Protein AF-A0A8X6XM63-F1 (afdb_monomer)

InterPro domains:
  IPR002909 IPT domain [PF01833] (4-87)
  IPR013783 Immunoglobulin-like fold [G3DSA:2.60.40.10] (1-92)
  IPR014756 Immunoglobulin E-set [SSF81296] (2-88)
  IPR029175 Exocyst complex component EXOC2/Sec5 [PTHR13043] (35-167)

Mean predicted aligned error: 16.51 Å

Secondary structure (DSSP, 8-state):
-PPPEEEEEESSEE-TT-EEEEEEE---SSGGGEEEEEETTEE-GGG-EEEETTEEEEEPPP-SS-EEEEEEEEETTTEE-EESSEEEE------TTPPP-----GGGGSS-----GGG---S-TT----SS--PPPPHHHHHHH-TT-BS-TTSTTB-HHHHHHHH--------

Foldseek 3Di:
DAAWEFDDWVPQEDEFFDKIKTFTAQLDDALQQWPFKDAQNDTFNVQWDDDHRGIIITTHHHDPAWDKDFIWTATNVHGIYDYPGIHTYDYPDCDPPHDDPPPDPCPVVDDDDPPDPVPPDPLAPPPPDDDDDDDFDDVVVVCVVQVQADLDPPDPRHDPVSVCSRRDPDDPPDD

Radius of gyration: 27.26 Å; Cα contacts (8 Å, |Δi|>4): 320; chains: 1; bounding box: 40×47×74 Å

Solvent-accessible surface area (backbone atoms only — not comparable to full-atom values): 10494 Å² total; per-residue (Å²): 106,64,49,16,36,34,66,45,59,44,59,48,56,40,42,54,63,37,72,32,39,41,29,37,4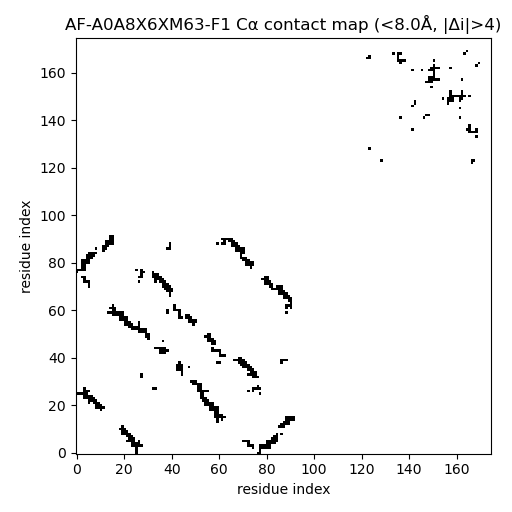1,51,62,29,92,47,65,86,25,54,73,42,31,28,49,57,83,33,79,23,47,94,51,50,44,64,78,43,38,42,34,37,36,29,33,40,52,80,62,97,60,68,44,75,22,48,43,38,42,24,24,74,68,28,36,74,27,45,51,80,49,65,38,33,43,43,56,85,74,85,51,99,80,55,85,69,92,70,82,74,76,68,78,78,79,64,82,82,83,75,95,55,81,88,70,78,68,66,83,56,88,76,72,78,76,82,72,98,78,76,82,67,57,60,66,70,62,50,43,71,76,36,78,78,51,34,53,47,83,88,45,97,45,49,29,72,68,50,32,44,41,57,64,42,93,78,75,100,77,84,130

Sequence (175 aa):
MEPPKVTGLSPKEGEPGTKVTIRGENLGTSQRDLLSLSICGVECLMYAEWHSPSKIVARCGAVRVPQYGDVIVTTKSGGKGTCTVQFKVLVRCIGLTDESAVWVDESWFGKNRPTSPSQLYPDDPLRLSDESSVERFPVDELQELFPEGSGDILSPNFQPIWYLLEITMVLALMI

pLDDT: mean 78.23, std 19.24, range [37.03, 97.62]

Structure (mmCIF, N/CA/C/O backbone):
data_AF-A0A8X6XM63-F1
#
_entry.id   AF-A0A8X6XM63-F1
#
loop_
_atom_site.group_PDB
_atom_site.id
_atom_site.type_symbol
_atom_site.label_atom_id
_atom_site.label_alt_id
_atom_site.label_comp_id
_atom_site.label_asym_id
_atom_site.label_entity_id
_atom_site.label_seq_id
_atom_site.pdbx_PDB_ins_code
_atom_site.Cartn_x
_atom_site.Cartn_y
_atom_site.Cartn_z
_atom_site.occupancy
_atom_site.B_iso_or_equiv
_atom_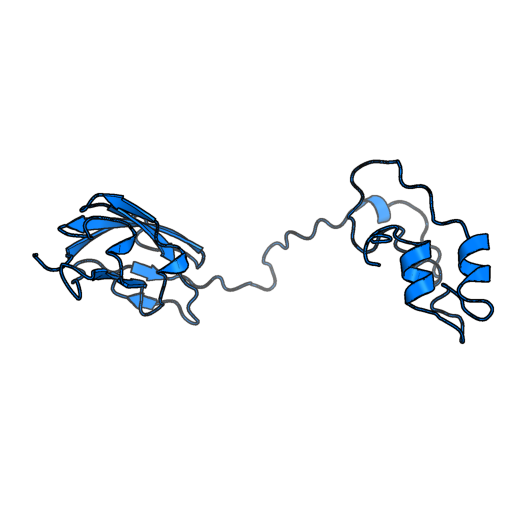site.auth_seq_id
_atom_site.auth_comp_id
_atom_site.auth_asym_id
_atom_site.auth_atom_id
_atom_site.pdbx_PDB_model_num
ATOM 1 N N . MET A 1 1 ? -2.051 5.870 23.472 1.00 75.19 1 MET A N 1
ATOM 2 C CA . MET A 1 1 ? -2.838 5.354 22.339 1.00 75.19 1 MET A CA 1
ATOM 3 C C . MET A 1 1 ? -2.395 3.926 22.109 1.00 75.19 1 MET A C 1
ATOM 5 O O . MET A 1 1 ? -1.223 3.645 22.335 1.00 75.19 1 MET A O 1
ATOM 9 N N . GLU A 1 2 ? -3.306 3.023 21.774 1.00 90.81 2 GLU A N 1
ATOM 10 C CA . GLU A 1 2 ? -2.930 1.636 21.493 1.00 90.81 2 GLU A CA 1
ATOM 11 C C . GLU A 1 2 ? -2.100 1.546 20.203 1.00 90.81 2 GLU A C 1
ATOM 13 O O . GLU A 1 2 ? -2.279 2.378 19.305 1.00 90.81 2 GLU A O 1
ATOM 18 N N . PRO A 1 3 ? -1.182 0.570 20.101 1.00 94.62 3 PRO A N 1
ATOM 19 C CA . PRO A 1 3 ? -0.382 0.394 18.901 1.00 94.62 3 PRO A CA 1
ATOM 20 C C . PRO A 1 3 ? -1.260 -0.001 17.703 1.00 94.62 3 PRO A C 1
ATOM 22 O O . PRO A 1 3 ? -2.223 -0.756 17.873 1.00 94.62 3 PRO A O 1
ATOM 25 N N . PRO A 1 4 ? -0.927 0.461 16.483 1.00 96.31 4 PRO A N 1
ATOM 26 C CA . PRO A 1 4 ? -1.655 0.077 15.280 1.00 96.31 4 PRO A CA 1
ATOM 27 C C . PRO A 1 4 ? -1.658 -1.442 15.098 1.00 96.31 4 PRO A C 1
ATOM 29 O O . PRO A 1 4 ? -0.618 -2.095 15.220 1.00 96.31 4 PRO A O 1
ATOM 32 N N . LYS A 1 5 ? -2.805 -2.021 14.759 1.00 97.00 5 LYS A N 1
ATOM 33 C CA . LYS A 1 5 ? -2.923 -3.459 14.513 1.00 97.00 5 LYS A CA 1
ATOM 34 C C . LYS A 1 5 ? -3.549 -3.709 13.158 1.00 97.00 5 LYS A C 1
ATOM 36 O O . LYS A 1 5 ? -4.713 -3.396 12.934 1.00 97.00 5 LYS A O 1
ATOM 41 N N . VAL A 1 6 ? -2.784 -4.309 12.256 1.00 97.12 6 VAL A N 1
ATOM 42 C CA . VAL A 1 6 ? -3.263 -4.693 10.928 1.00 97.12 6 VAL A CA 1
ATOM 43 C C . VAL A 1 6 ? -3.872 -6.093 10.997 1.00 97.12 6 VAL A C 1
ATOM 45 O O . VAL A 1 6 ? -3.213 -7.065 11.387 1.00 97.12 6 VAL A O 1
ATOM 48 N N . THR A 1 7 ? -5.145 -6.191 10.618 1.00 96.44 7 THR A N 1
ATOM 49 C CA . THR A 1 7 ? -5.945 -7.427 10.672 1.00 96.44 7 THR A CA 1
ATOM 50 C C . THR A 1 7 ? -6.375 -7.925 9.298 1.00 96.44 7 THR A C 1
ATOM 52 O O . THR A 1 7 ? -6.703 -9.100 9.147 1.00 96.44 7 THR A O 1
ATOM 55 N N . GLY A 1 8 ? -6.353 -7.069 8.274 1.00 95.81 8 GLY A N 1
ATOM 56 C CA . GLY A 1 8 ? -6.779 -7.448 6.933 1.00 95.81 8 GLY A CA 1
ATOM 57 C C . GLY A 1 8 ? -6.088 -6.660 5.833 1.00 95.81 8 GLY A C 1
ATOM 58 O O . GLY A 1 8 ? -5.796 -5.477 5.977 1.00 95.81 8 GLY A O 1
ATOM 59 N N . LEU A 1 9 ? -5.871 -7.330 4.705 1.00 96.81 9 LEU A N 1
ATOM 60 C CA . LEU A 1 9 ? -5.280 -6.766 3.496 1.00 96.81 9 LEU A CA 1
ATOM 61 C C . LEU A 1 9 ? -6.134 -7.174 2.297 1.00 96.81 9 LEU A C 1
ATOM 63 O O . LEU A 1 9 ? -6.578 -8.323 2.208 1.00 96.81 9 LEU A O 1
ATOM 67 N N . SER A 1 10 ? -6.395 -6.230 1.398 1.00 95.56 10 SER A N 1
ATOM 68 C CA . SER A 1 10 ? -7.144 -6.481 0.169 1.00 95.56 10 SER A CA 1
ATOM 69 C C . SER A 1 10 ? -6.546 -5.676 -0.987 1.00 95.56 10 SER A C 1
ATOM 71 O O . SER A 1 10 ? -6.597 -4.445 -0.934 1.00 95.56 10 SER A O 1
ATOM 73 N N . PRO A 1 11 ? -5.993 -6.336 -2.019 1.00 95.94 11 PRO A N 1
ATOM 74 C CA . PRO A 1 11 ? -5.756 -7.784 -2.134 1.00 95.94 11 PRO A CA 1
ATOM 75 C C . PRO A 1 11 ? -4.685 -8.301 -1.144 1.00 95.94 11 PRO A C 1
ATOM 77 O O . PRO A 1 11 ? -4.018 -7.512 -0.478 1.00 95.94 11 PRO A O 1
ATOM 80 N N . LYS A 1 12 ? -4.544 -9.632 -1.014 1.00 94.50 12 LYS A N 1
ATOM 81 C CA . LYS A 1 12 ? -3.494 -10.276 -0.186 1.00 94.50 12 LYS A CA 1
ATOM 82 C C . LYS A 1 12 ? -2.175 -10.490 -0.939 1.00 94.50 12 LYS A C 1
ATOM 84 O O . LYS A 1 12 ? -1.151 -10.761 -0.318 1.00 94.50 12 LYS A O 1
ATOM 89 N N . GLU A 1 13 ? -2.206 -10.372 -2.259 1.00 93.69 13 GLU A N 1
ATOM 90 C CA . GLU A 1 13 ? -1.039 -10.454 -3.127 1.00 93.69 13 GLU A CA 1
ATOM 91 C C . GLU A 1 13 ? -1.156 -9.443 -4.268 1.00 93.69 13 GLU A C 1
ATOM 93 O O . GLU A 1 13 ? -2.257 -8.982 -4.581 1.00 93.69 13 GLU A O 1
ATOM 98 N N . GLY A 1 14 ? -0.025 -9.072 -4.862 1.00 92.94 14 GLY A N 1
ATOM 99 C CA . GLY A 1 14 ? -0.001 -8.160 -5.999 1.00 92.94 14 GLY A CA 1
ATOM 100 C C . GLY A 1 14 ? 1.406 -7.829 -6.477 1.00 92.94 14 GLY A C 1
ATOM 101 O O . GLY A 1 14 ? 2.387 -8.014 -5.756 1.00 92.94 14 GLY A O 1
ATOM 102 N N . GLU A 1 15 ? 1.490 -7.331 -7.705 1.00 92.62 15 GLU A N 1
ATOM 103 C CA . GLU A 1 15 ? 2.718 -6.799 -8.301 1.00 92.62 15 GLU A CA 1
ATOM 104 C C . GLU A 1 15 ? 3.071 -5.413 -7.722 1.00 92.62 15 GLU A C 1
ATOM 106 O O . GLU A 1 15 ? 2.219 -4.767 -7.088 1.00 92.62 15 GLU A O 1
ATOM 111 N N . PRO A 1 16 ? 4.297 -4.905 -7.943 1.00 91.12 16 PRO A N 1
ATOM 112 C CA . PRO A 1 16 ? 4.668 -3.557 -7.535 1.00 91.12 16 PRO A CA 1
ATOM 113 C C . PRO A 1 16 ? 3.709 -2.516 -8.124 1.00 91.12 16 PRO A C 1
ATOM 115 O O . PRO A 1 16 ? 3.334 -2.587 -9.291 1.00 91.12 16 PRO A O 1
ATOM 118 N N . GLY A 1 17 ? 3.288 -1.548 -7.312 1.00 91.12 17 GLY A N 1
ATOM 119 C CA . GLY A 1 17 ? 2.296 -0.537 -7.688 1.00 91.12 17 GLY A CA 1
ATOM 120 C C . GLY A 1 17 ? 0.839 -0.932 -7.422 1.00 91.12 17 GLY A C 1
ATOM 121 O O . GLY A 1 17 ? -0.027 -0.053 -7.449 1.00 91.12 17 GLY A O 1
ATOM 122 N N . THR A 1 18 ? 0.554 -2.199 -7.086 1.00 93.56 18 THR A N 1
ATOM 123 C CA . THR A 1 18 ? -0.804 -2.649 -6.734 1.00 93.56 18 THR A CA 1
ATOM 124 C C . THR A 1 18 ? -1.360 -1.832 -5.570 1.00 93.56 18 THR A C 1
ATOM 126 O O . THR A 1 18 ? -0.700 -1.664 -4.541 1.00 93.56 18 THR A O 1
ATOM 129 N N . LYS A 1 19 ? -2.595 -1.341 -5.722 1.00 95.94 19 LYS A N 1
ATOM 130 C CA . LYS A 1 19 ? -3.326 -0.618 -4.677 1.00 95.94 19 LYS A CA 1
ATOM 131 C C . LYS A 1 19 ? -3.820 -1.606 -3.619 1.00 95.94 19 LYS A C 1
ATOM 133 O O . LYS A 1 19 ? -4.727 -2.393 -3.876 1.00 95.94 19 LYS A O 1
ATOM 138 N N . VAL A 1 20 ? -3.240 -1.539 -2.426 1.00 96.25 20 VAL A N 1
ATOM 139 C CA . VAL A 1 20 ? -3.567 -2.386 -1.278 1.00 96.25 20 VAL A CA 1
ATOM 140 C C . VAL A 1 20 ? -4.367 -1.582 -0.262 1.00 96.25 20 VAL A C 1
ATOM 142 O O . VAL A 1 20 ? -3.941 -0.530 0.210 1.00 96.25 20 VAL A O 1
ATOM 145 N N . THR A 1 21 ? -5.537 -2.096 0.100 1.00 96.75 21 THR A N 1
ATOM 146 C CA . THR A 1 21 ? -6.345 -1.584 1.207 1.00 96.75 21 THR A CA 1
ATOM 147 C C . THR A 1 21 ? -5.978 -2.327 2.483 1.00 96.75 21 THR A C 1
ATOM 149 O O . THR A 1 21 ? -6.230 -3.527 2.612 1.00 96.75 21 THR A O 1
ATOM 152 N N . ILE A 1 22 ? -5.419 -1.595 3.435 1.00 96.94 22 ILE A N 1
ATOM 153 C CA . ILE A 1 22 ? -4.995 -2.065 4.748 1.00 96.94 22 ILE A CA 1
ATOM 154 C C . ILE A 1 22 ? -6.125 -1.785 5.737 1.00 96.94 22 ILE A C 1
ATOM 156 O O . ILE A 1 22 ? -6.555 -0.641 5.904 1.00 96.94 22 ILE A O 1
ATOM 160 N N . ARG A 1 23 ? -6.622 -2.842 6.379 1.00 97.06 23 ARG A N 1
ATOM 161 C CA . ARG A 1 23 ? -7.669 -2.799 7.402 1.00 97.06 23 ARG A CA 1
ATOM 162 C C . ARG A 1 23 ? -7.093 -3.188 8.755 1.00 97.06 23 ARG A C 1
ATOM 164 O O . ARG A 1 23 ? -6.250 -4.084 8.848 1.00 97.06 23 ARG A O 1
ATOM 171 N N . GLY A 1 24 ? -7.567 -2.527 9.798 1.00 95.94 24 GLY A N 1
ATOM 172 C CA . G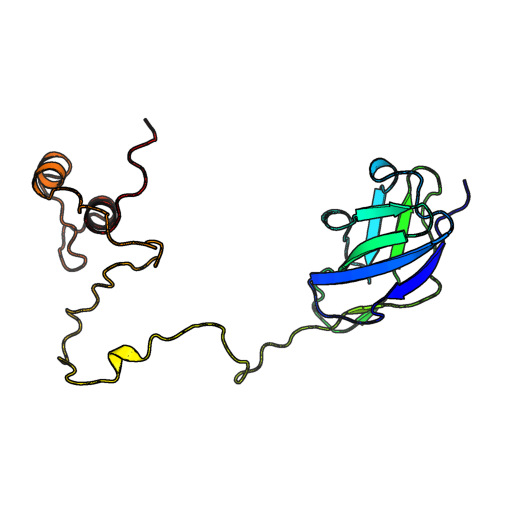LY A 1 24 ? -7.030 -2.729 11.131 1.00 95.94 24 GLY A CA 1
ATOM 173 C C . GLY A 1 24 ? -7.705 -1.885 12.193 1.00 95.94 24 GLY A C 1
ATOM 174 O O . GLY A 1 24 ? -8.810 -1.381 12.005 1.00 95.94 24 GLY A O 1
ATOM 175 N N . GLU A 1 25 ? -6.996 -1.729 13.297 1.00 95.25 25 GLU A N 1
ATOM 176 C CA . GLU A 1 25 ? -7.380 -0.940 14.460 1.00 95.25 25 GLU A CA 1
ATOM 177 C C . GLU A 1 25 ? -6.250 0.041 14.775 1.00 95.25 25 GLU A C 1
ATOM 179 O O . GLU A 1 25 ? -5.072 -0.270 14.574 1.00 95.25 25 GLU A O 1
ATOM 184 N N . ASN A 1 26 ? -6.604 1.228 15.268 1.00 95.31 26 ASN A N 1
ATOM 185 C CA . ASN A 1 26 ? -5.649 2.248 15.706 1.00 95.31 26 ASN A CA 1
ATOM 186 C C . ASN A 1 26 ? -4.598 2.628 14.641 1.00 95.31 26 ASN A C 1
ATOM 188 O O . ASN A 1 26 ? -3.453 2.932 14.966 1.00 95.31 26 ASN A O 1
ATOM 192 N N . LEU A 1 27 ? -4.974 2.657 13.359 1.00 94.88 27 LEU A N 1
ATOM 193 C CA . LEU A 1 27 ? -4.112 3.010 12.220 1.00 94.88 27 LEU A CA 1
ATOM 194 C C . LEU A 1 27 ? -3.792 4.520 12.130 1.00 94.88 27 LEU A C 1
ATOM 196 O O . LEU A 1 27 ? -3.564 5.056 11.048 1.00 94.88 27 LEU A O 1
ATOM 200 N N . GLY A 1 28 ? -3.789 5.216 13.265 1.00 93.75 28 GLY A N 1
ATOM 201 C CA . GLY A 1 28 ? -3.548 6.651 13.378 1.00 93.75 28 GLY A CA 1
ATOM 202 C C . GLY A 1 28 ? -4.818 7.501 13.373 1.00 93.75 28 GLY A C 1
ATOM 203 O O . GLY A 1 28 ? -5.914 7.050 13.035 1.00 93.75 28 GLY A O 1
ATOM 204 N N . THR A 1 29 ? -4.647 8.756 13.776 1.00 94.00 29 THR A N 1
ATOM 205 C CA . THR A 1 29 ? -5.716 9.765 13.898 1.00 94.00 29 THR A CA 1
ATOM 206 C C . THR A 1 29 ? -5.893 10.636 12.658 1.00 94.00 29 THR A C 1
ATOM 208 O O . THR A 1 29 ? -6.957 11.215 12.461 1.00 94.00 29 THR A O 1
ATOM 211 N N . SER A 1 30 ? -4.844 10.775 11.847 1.00 94.69 30 SER A N 1
ATOM 212 C CA . SER A 1 30 ? -4.823 11.598 10.638 1.00 94.69 30 SER A CA 1
ATOM 213 C C . SER A 1 30 ? -3.651 11.197 9.741 1.00 94.69 30 SER A C 1
ATOM 215 O O . SER A 1 30 ? -2.721 10.531 10.193 1.00 94.69 30 SER A O 1
ATOM 217 N N . GLN A 1 31 ? -3.631 11.683 8.497 1.00 94.75 31 GLN A N 1
ATOM 218 C CA . GLN A 1 31 ? -2.515 11.467 7.565 1.00 94.75 31 GLN A CA 1
ATOM 219 C C . GLN A 1 31 ? -1.148 11.868 8.149 1.00 94.75 31 GLN A C 1
ATOM 221 O O . GLN A 1 31 ? -0.152 11.204 7.898 1.00 94.75 31 GLN A O 1
ATOM 226 N N . ARG A 1 32 ? -1.086 12.940 8.951 1.00 94.56 32 ARG A N 1
ATOM 227 C CA . ARG A 1 32 ? 0.168 13.434 9.555 1.00 94.56 32 ARG A CA 1
ATOM 228 C C . ARG A 1 32 ? 0.642 12.596 10.745 1.00 94.56 32 ARG A C 1
ATOM 230 O O . ARG A 1 32 ? 1.752 12.795 11.227 1.00 94.56 32 ARG A O 1
ATOM 237 N N . ASP A 1 33 ? -0.218 11.720 11.256 1.00 94.88 33 ASP A N 1
ATOM 238 C CA . ASP A 1 33 ? 0.102 10.814 12.358 1.00 94.88 33 ASP A CA 1
ATOM 239 C C . ASP A 1 33 ? 0.862 9.574 11.860 1.00 94.88 33 ASP A C 1
ATOM 241 O O . ASP A 1 33 ? 1.559 8.929 12.637 1.00 94.88 33 ASP A O 1
ATOM 245 N N . LEU A 1 34 ? 0.771 9.251 10.566 1.00 95.38 34 LEU A N 1
ATOM 246 C CA . LEU A 1 34 ? 1.565 8.203 9.928 1.00 95.38 34 LEU A CA 1
ATOM 247 C C . LEU A 1 34 ? 3.029 8.638 9.809 1.00 95.38 34 LEU A C 1
ATOM 249 O O . LEU A 1 34 ? 3.353 9.572 9.080 1.00 95.38 34 LEU A O 1
ATOM 253 N N . LEU A 1 35 ? 3.910 7.933 10.518 1.00 95.56 35 LEU A N 1
ATOM 254 C CA . LEU A 1 35 ? 5.357 8.150 10.464 1.00 95.56 35 LEU A CA 1
ATOM 255 C C . LEU A 1 35 ? 6.037 7.227 9.463 1.00 95.56 35 LEU A C 1
ATOM 257 O O . LEU A 1 35 ? 6.958 7.652 8.780 1.00 95.56 35 LEU A O 1
ATOM 261 N N . SER A 1 36 ? 5.614 5.965 9.395 1.00 95.50 36 SER A N 1
ATOM 262 C CA . SER A 1 36 ? 6.115 5.024 8.398 1.00 95.50 36 SER A CA 1
ATOM 263 C C . SER A 1 36 ? 5.084 3.949 8.086 1.00 95.50 36 SER A C 1
ATOM 265 O O . SER A 1 36 ? 4.269 3.560 8.926 1.00 95.50 36 SER A O 1
ATOM 267 N N . LEU A 1 37 ? 5.131 3.463 6.851 1.00 96.12 37 LEU A N 1
ATOM 268 C CA . LEU A 1 37 ? 4.357 2.322 6.392 1.00 96.12 37 LEU A CA 1
ATOM 269 C C . LEU A 1 37 ? 5.305 1.400 5.639 1.00 96.12 37 LEU A C 1
ATOM 271 O O . LEU A 1 37 ? 5.841 1.794 4.607 1.00 96.12 37 LEU A O 1
ATOM 275 N N . SER A 1 38 ? 5.505 0.186 6.139 1.00 95.56 38 SER A N 1
ATOM 276 C CA . SER A 1 38 ? 6.332 -0.824 5.483 1.00 95.56 38 SER A CA 1
ATOM 277 C C . SER A 1 38 ? 5.467 -1.983 5.009 1.00 95.56 38 SER A C 1
ATOM 279 O O . SER A 1 38 ? 4.718 -2.554 5.800 1.00 95.56 38 SER A O 1
ATOM 281 N N . ILE A 1 39 ? 5.574 -2.330 3.727 1.00 95.12 39 ILE A N 1
ATOM 282 C CA . ILE A 1 39 ? 4.921 -3.495 3.122 1.00 95.12 39 ILE A CA 1
ATOM 283 C C . ILE A 1 39 ? 6.032 -4.449 2.701 1.00 95.12 39 ILE A C 1
ATOM 285 O O . ILE A 1 39 ? 6.844 -4.113 1.841 1.00 95.12 39 ILE A O 1
ATOM 289 N N . CYS A 1 40 ? 6.092 -5.628 3.322 1.00 93.50 40 CYS A N 1
ATOM 290 C CA . CYS A 1 40 ? 7.118 -6.636 3.035 1.00 93.50 40 CYS A CA 1
ATOM 291 C C . CYS A 1 40 ? 8.560 -6.110 3.154 1.00 93.50 40 CYS A C 1
ATOM 293 O O . CYS A 1 40 ? 9.431 -6.506 2.385 1.00 93.50 40 CYS A O 1
ATOM 295 N N . GLY A 1 41 ? 8.813 -5.203 4.101 1.00 91.50 41 GLY A N 1
ATOM 296 C CA . GLY A 1 41 ? 10.130 -4.595 4.315 1.00 91.50 41 GLY A CA 1
ATOM 297 C C . GLY A 1 41 ? 10.443 -3.401 3.408 1.00 91.50 41 GLY A C 1
ATOM 298 O O . GLY A 1 41 ? 11.482 -2.774 3.590 1.00 91.50 41 GLY A O 1
ATOM 299 N N . VAL A 1 42 ? 9.551 -3.037 2.479 1.00 93.19 42 VAL A N 1
ATOM 300 C CA . VAL A 1 42 ? 9.709 -1.861 1.612 1.00 93.19 42 VAL A CA 1
ATOM 301 C C . VAL A 1 42 ? 8.916 -0.687 2.172 1.00 93.19 42 VAL A C 1
ATOM 303 O O . VAL A 1 42 ? 7.733 -0.819 2.489 1.00 93.19 42 VAL A O 1
ATOM 306 N N . GLU A 1 43 ? 9.555 0.473 2.297 1.00 94.81 43 GLU A N 1
ATOM 307 C CA . GLU A 1 43 ? 8.897 1.695 2.755 1.00 94.81 43 GLU A CA 1
ATOM 308 C C . GLU A 1 43 ? 7.957 2.255 1.677 1.00 94.81 43 GLU A C 1
ATOM 310 O O . GLU A 1 43 ? 8.362 2.556 0.557 1.00 94.81 43 GLU A O 1
ATOM 315 N N . CYS A 1 44 ? 6.677 2.374 2.025 1.00 94.44 44 CYS A N 1
ATOM 316 C CA . CYS A 1 44 ? 5.577 2.744 1.132 1.00 94.44 44 CYS A CA 1
ATOM 317 C C . CYS A 1 44 ? 4.807 3.980 1.633 1.00 94.44 44 CYS A C 1
ATOM 319 O O . CYS A 1 44 ? 3.677 4.217 1.208 1.00 94.44 44 CYS A O 1
ATOM 321 N N . LEU A 1 45 ? 5.398 4.770 2.539 1.00 94.44 45 LEU A N 1
ATOM 322 C CA . LEU A 1 45 ? 4.751 5.937 3.153 1.00 94.44 45 LEU A CA 1
ATOM 323 C C . LEU A 1 45 ? 4.308 6.982 2.118 1.00 94.44 45 LEU A C 1
ATOM 325 O O . LEU A 1 45 ? 3.222 7.535 2.240 1.00 94.44 45 LEU A O 1
ATOM 329 N N . MET A 1 46 ? 5.113 7.206 1.074 1.00 93.56 46 MET A N 1
ATOM 330 C CA . MET A 1 46 ? 4.827 8.178 0.005 1.00 93.56 46 MET A CA 1
ATOM 331 C C . MET A 1 46 ? 3.509 7.900 -0.730 1.00 93.56 46 MET A C 1
ATOM 333 O O . MET A 1 46 ? 2.886 8.817 -1.255 1.00 93.56 46 MET A O 1
ATOM 337 N N . TYR A 1 47 ? 3.081 6.637 -0.764 1.00 94.00 47 TYR A N 1
ATOM 338 C CA . TYR A 1 47 ? 1.850 6.207 -1.424 1.00 94.00 47 TYR A CA 1
ATOM 339 C C . TYR A 1 47 ? 0.704 5.958 -0.442 1.00 94.00 47 TYR A C 1
ATOM 341 O O . TYR A 1 47 ? -0.354 5.491 -0.862 1.00 94.00 47 TYR A O 1
ATOM 349 N N . ALA A 1 48 ? 0.924 6.186 0.854 1.00 95.44 48 ALA A N 1
ATOM 350 C CA . ALA A 1 48 ? -0.062 5.929 1.886 1.00 95.44 48 ALA A CA 1
ATOM 351 C C . ALA A 1 48 ? -1.100 7.055 1.925 1.00 95.44 48 ALA A C 1
ATOM 353 O O . ALA A 1 48 ? -0.765 8.224 2.090 1.00 95.44 48 ALA A O 1
ATOM 354 N N . GLU A 1 49 ? -2.366 6.682 1.840 1.00 96.88 49 GLU A N 1
ATOM 355 C CA . GLU A 1 49 ? -3.532 7.538 1.971 1.00 96.88 49 GLU A CA 1
ATOM 356 C C . GLU A 1 49 ? -4.365 7.036 3.155 1.00 96.88 49 GLU A C 1
ATOM 358 O O . GLU A 1 49 ? -4.956 5.949 3.147 1.00 96.88 49 GLU A O 1
ATOM 363 N N . TRP A 1 50 ? -4.365 7.814 4.228 1.00 97.06 50 TRP A N 1
ATOM 364 C CA . TRP A 1 50 ? -5.158 7.560 5.416 1.00 97.06 50 TRP A CA 1
ATOM 365 C C . TRP A 1 50 ? -6.600 7.992 5.170 1.00 97.06 50 TRP A C 1
ATOM 367 O O . TRP A 1 50 ? -6.860 9.129 4.781 1.00 97.06 50 TRP A O 1
ATOM 377 N N . HIS A 1 51 ? -7.548 7.099 5.454 1.00 96.44 51 HIS A N 1
ATOM 378 C CA . HIS A 1 51 ? -8.977 7.407 5.354 1.00 96.44 51 HIS A CA 1
ATOM 379 C C . HIS A 1 51 ? -9.669 7.422 6.714 1.00 96.44 51 HIS A C 1
ATOM 381 O O . HIS A 1 51 ? -10.605 8.186 6.928 1.00 96.44 51 HIS A O 1
ATOM 387 N N . SER A 1 52 ? -9.271 6.526 7.616 1.00 96.19 52 SER A N 1
ATOM 388 C CA . SER A 1 52 ? -9.884 6.393 8.937 1.00 96.19 52 SER A CA 1
ATOM 389 C C . SER A 1 52 ? -8.960 5.611 9.875 1.00 96.19 52 SER A C 1
ATOM 391 O O . SER A 1 52 ? -8.070 4.909 9.386 1.00 96.19 52 SER A O 1
ATOM 393 N N . PRO A 1 53 ? -9.211 5.610 11.198 1.00 94.94 53 PRO A N 1
ATOM 394 C CA . PRO A 1 53 ? -8.419 4.835 12.157 1.00 94.94 53 PRO A CA 1
ATOM 395 C C . PRO A 1 53 ? -8.409 3.319 11.911 1.00 94.94 53 PRO A C 1
ATOM 397 O O . PRO A 1 53 ? -7.638 2.603 12.540 1.00 94.94 53 PRO A O 1
ATOM 400 N N . SER A 1 54 ? -9.256 2.812 11.013 1.00 96.31 54 SER A N 1
ATOM 401 C CA . SER A 1 54 ? -9.331 1.397 10.642 1.00 96.31 54 SER A CA 1
ATOM 402 C C . SER A 1 54 ? -9.006 1.116 9.175 1.00 96.31 54 SER A C 1
ATOM 404 O O . SER A 1 54 ? -9.083 -0.037 8.739 1.00 96.31 54 SER A O 1
ATOM 406 N N . LYS A 1 55 ? -8.646 2.144 8.390 1.00 97.00 55 LYS A N 1
ATOM 407 C CA . LYS A 1 55 ? -8.397 2.005 6.952 1.00 97.00 55 LYS A CA 1
ATOM 408 C C . LYS A 1 55 ? -7.309 2.946 6.448 1.00 97.00 55 LYS A C 1
ATOM 410 O O . LYS A 1 55 ? -7.463 4.168 6.498 1.00 97.00 55 LYS A O 1
ATOM 415 N N . ILE A 1 56 ? -6.289 2.347 5.846 1.00 97.62 56 ILE A N 1
ATOM 416 C CA . ILE A 1 56 ? -5.269 3.021 5.041 1.00 97.62 56 ILE A CA 1
ATOM 417 C C . ILE A 1 56 ? -5.263 2.364 3.666 1.00 97.62 56 ILE A C 1
ATOM 419 O O . ILE A 1 56 ? -5.408 1.149 3.543 1.00 97.62 56 ILE A O 1
ATOM 423 N N . VAL A 1 57 ? -5.097 3.154 2.624 1.00 97.25 57 VAL A N 1
ATOM 424 C CA . VAL A 1 57 ? -4.861 2.668 1.270 1.00 97.25 57 VAL A CA 1
ATOM 425 C C . VAL A 1 57 ? -3.424 3.000 0.912 1.00 97.25 57 VAL A C 1
ATOM 427 O O . VAL A 1 57 ? -2.967 4.101 1.173 1.00 97.25 57 VAL A O 1
ATOM 430 N N . ALA A 1 58 ? -2.687 2.059 0.344 1.00 96.38 58 ALA A N 1
ATOM 431 C CA . ALA A 1 58 ? -1.311 2.290 -0.069 1.00 96.38 58 ALA A CA 1
ATOM 432 C C . ALA A 1 58 ? -1.001 1.547 -1.362 1.00 96.38 58 ALA A C 1
ATOM 434 O O . ALA A 1 58 ? -1.801 0.737 -1.834 1.00 96.38 58 ALA A O 1
ATOM 435 N N . ARG A 1 59 ? 0.167 1.809 -1.944 1.00 95.25 59 ARG A N 1
ATOM 436 C CA . ARG A 1 59 ? 0.683 1.023 -3.066 1.00 95.25 59 ARG A CA 1
ATOM 437 C C . ARG A 1 59 ? 1.864 0.187 -2.613 1.00 95.25 59 ARG A C 1
ATOM 439 O O . ARG A 1 59 ? 2.702 0.667 -1.854 1.00 95.25 59 ARG A O 1
ATOM 446 N N . CYS A 1 60 ? 1.912 -1.055 -3.081 1.00 92.75 60 CYS A N 1
ATOM 447 C CA . CYS A 1 60 ? 3.034 -1.938 -2.802 1.00 92.75 60 CYS A CA 1
ATOM 448 C C . CYS A 1 60 ? 4.303 -1.448 -3.512 1.00 92.75 60 CYS A C 1
ATOM 450 O O . CYS A 1 60 ? 4.264 -1.127 -4.701 1.00 92.75 60 CYS A O 1
ATOM 452 N N . GLY A 1 61 ? 5.429 -1.424 -2.800 1.00 89.50 61 GLY A N 1
ATOM 453 C CA . GLY A 1 61 ? 6.740 -1.155 -3.385 1.00 89.50 61 GLY A CA 1
ATOM 454 C C . GLY A 1 61 ? 7.268 -2.322 -4.226 1.00 89.50 61 GLY A C 1
ATOM 455 O O . GLY A 1 61 ? 6.725 -3.428 -4.199 1.00 89.50 61 GLY A O 1
ATOM 456 N N . ALA A 1 62 ? 8.337 -2.071 -4.982 1.00 88.81 62 ALA A N 1
ATOM 457 C CA . ALA A 1 62 ? 9.002 -3.093 -5.782 1.00 88.81 62 ALA A CA 1
ATOM 458 C C . ALA A 1 62 ? 9.963 -3.939 -4.939 1.00 88.81 62 ALA A C 1
ATOM 460 O O . ALA A 1 62 ? 10.698 -3.416 -4.102 1.00 88.81 62 ALA A O 1
ATOM 461 N N . VAL A 1 63 ? 9.989 -5.245 -5.206 1.00 88.94 63 VAL A N 1
ATOM 462 C CA . VAL A 1 63 ? 10.935 -6.202 -4.616 1.00 88.94 63 VAL A CA 1
ATOM 463 C C . VAL A 1 63 ? 11.703 -6.917 -5.723 1.00 88.94 63 VAL A C 1
ATOM 465 O O . VAL A 1 63 ? 11.237 -7.004 -6.857 1.00 88.94 63 VAL A O 1
ATOM 468 N N . ARG A 1 64 ? 12.895 -7.428 -5.402 1.00 86.75 64 ARG A N 1
ATOM 469 C CA . ARG A 1 64 ? 13.731 -8.166 -6.368 1.00 86.75 64 ARG A CA 1
ATOM 470 C C . ARG A 1 64 ? 13.284 -9.612 -6.557 1.00 86.75 64 ARG A C 1
ATOM 472 O O . ARG A 1 64 ? 13.514 -10.183 -7.614 1.00 86.75 64 ARG A O 1
ATOM 479 N N . VAL A 1 65 ? 12.684 -10.201 -5.527 1.00 88.88 65 VAL A N 1
ATOM 480 C CA . VAL A 1 65 ? 12.234 -11.594 -5.507 1.00 88.88 65 VAL A CA 1
ATOM 481 C C . VAL A 1 65 ? 10.826 -11.668 -4.921 1.00 88.88 65 VAL A C 1
ATOM 483 O O . VAL A 1 65 ? 10.515 -10.878 -4.026 1.00 88.88 65 VAL A O 1
ATOM 486 N N . PRO A 1 66 ? 9.969 -12.593 -5.390 1.00 89.62 66 PRO A N 1
ATOM 487 C CA . PRO A 1 66 ? 8.663 -12.797 -4.784 1.00 89.62 66 PRO A CA 1
ATOM 488 C C . PRO A 1 66 ? 8.819 -13.191 -3.314 1.00 89.62 66 PRO A C 1
ATOM 490 O O . PRO A 1 66 ? 9.542 -14.137 -3.001 1.00 89.62 66 PRO A O 1
ATOM 493 N N . GLN A 1 67 ? 8.147 -12.477 -2.413 1.00 92.12 67 GLN A N 1
ATOM 494 C CA . GLN A 1 67 ? 8.278 -12.720 -0.976 1.00 92.12 67 GLN A CA 1
ATOM 495 C C . GLN A 1 67 ? 6.984 -12.447 -0.217 1.00 92.12 67 GLN A C 1
ATOM 497 O O . GLN A 1 67 ? 6.188 -11.584 -0.594 1.00 92.12 67 GLN A O 1
ATOM 502 N N . TYR A 1 68 ? 6.811 -13.184 0.880 1.00 93.81 68 TYR A N 1
ATOM 503 C CA . TYR A 1 68 ? 5.822 -12.878 1.903 1.00 93.81 68 TYR A CA 1
ATOM 504 C C . TYR A 1 68 ? 6.424 -11.917 2.913 1.00 93.81 68 TYR A C 1
ATOM 506 O O . TYR A 1 68 ? 7.595 -12.038 3.279 1.00 93.81 68 TYR A O 1
ATOM 514 N N . GLY A 1 69 ? 5.616 -10.994 3.406 1.00 93.19 69 GLY A N 1
ATOM 515 C CA . GLY A 1 69 ? 6.041 -10.137 4.489 1.00 93.19 69 GLY A CA 1
ATOM 516 C C . GLY A 1 69 ? 4.892 -9.425 5.168 1.00 93.19 69 GLY A C 1
ATOM 517 O O . GLY A 1 69 ? 3.767 -9.344 4.670 1.00 93.19 69 GLY A O 1
ATOM 518 N N . ASP A 1 70 ? 5.208 -8.915 6.346 1.00 95.06 70 ASP A N 1
ATOM 519 C CA . ASP A 1 70 ? 4.247 -8.216 7.175 1.00 95.06 70 ASP A CA 1
ATOM 520 C C . ASP A 1 70 ? 4.009 -6.799 6.647 1.00 95.06 70 ASP A C 1
ATOM 522 O O . ASP A 1 70 ? 4.855 -6.192 5.976 1.00 95.06 70 ASP A O 1
ATOM 526 N N . VAL A 1 71 ? 2.839 -6.259 6.985 1.00 95.94 71 VAL A N 1
ATOM 527 C CA . VAL A 1 71 ? 2.503 -4.853 6.766 1.00 95.94 71 VAL A CA 1
ATOM 528 C C . VAL A 1 71 ? 2.535 -4.139 8.107 1.00 95.94 71 VAL A C 1
ATOM 530 O O . VAL A 1 71 ? 1.646 -4.320 8.940 1.00 95.94 71 VAL A O 1
ATOM 533 N N . ILE A 1 72 ? 3.578 -3.342 8.322 1.00 96.25 72 ILE A N 1
ATOM 534 C CA . ILE A 1 72 ? 3.830 -2.649 9.585 1.00 96.25 72 ILE A CA 1
ATOM 535 C C . ILE A 1 72 ? 3.533 -1.164 9.412 1.00 96.25 72 ILE A C 1
ATOM 537 O O . ILE A 1 72 ? 4.119 -0.488 8.566 1.00 96.25 72 ILE A O 1
ATOM 541 N N . VAL A 1 73 ? 2.634 -0.659 10.252 1.00 96.50 73 VAL A N 1
ATOM 542 C CA . VAL A 1 73 ? 2.262 0.756 10.321 1.00 96.50 73 VAL A CA 1
ATOM 543 C C . VAL A 1 73 ? 2.888 1.352 11.574 1.00 96.50 73 VAL A C 1
ATOM 545 O O . VAL A 1 73 ? 2.689 0.817 12.663 1.00 96.50 73 VAL A O 1
ATOM 548 N N . THR A 1 74 ? 3.610 2.460 11.445 1.00 96.00 74 THR A N 1
ATOM 549 C CA . THR A 1 74 ? 4.135 3.217 12.586 1.00 96.00 74 THR A CA 1
ATOM 550 C C . THR A 1 74 ? 3.449 4.568 12.642 1.00 96.00 74 THR A C 1
ATOM 552 O O . THR A 1 74 ? 3.477 5.330 11.673 1.00 96.00 74 THR A O 1
ATOM 555 N N . THR A 1 75 ? 2.848 4.875 13.785 1.00 96.00 75 THR A N 1
ATOM 556 C CA . THR A 1 75 ? 2.181 6.157 14.032 1.00 96.00 75 THR A CA 1
ATOM 557 C C . THR A 1 75 ? 2.931 6.955 15.088 1.00 96.00 75 THR A C 1
ATOM 559 O O . THR A 1 75 ? 3.639 6.385 15.922 1.00 96.00 75 THR A O 1
ATOM 562 N N . LYS A 1 76 ? 2.777 8.279 15.082 1.00 94.44 76 LYS A N 1
ATOM 563 C CA . LYS A 1 76 ? 3.358 9.154 16.106 1.00 94.44 76 LYS A CA 1
ATOM 564 C C . LYS A 1 76 ? 2.682 8.940 17.458 1.00 94.44 76 LYS A C 1
ATOM 566 O O . LYS A 1 76 ? 3.336 9.020 18.493 1.00 94.44 76 LYS A O 1
ATOM 571 N N . SER A 1 77 ? 1.384 8.662 17.441 1.00 92.31 77 SER A N 1
ATOM 572 C CA . SER A 1 77 ? 0.547 8.513 18.628 1.00 92.31 77 SER A CA 1
ATOM 573 C C . SER A 1 77 ? 0.582 7.116 19.271 1.00 92.31 77 SER A C 1
ATOM 575 O O . SER A 1 77 ? 0.573 7.014 20.501 1.00 92.31 77 SER A O 1
ATOM 577 N N . GLY A 1 78 ? 0.616 6.049 18.463 1.00 90.06 78 GLY A N 1
ATOM 578 C CA . GLY A 1 78 ? 0.583 4.644 18.902 1.00 90.06 78 GLY A CA 1
ATOM 579 C C . GLY A 1 78 ? 1.900 3.881 18.718 1.00 90.06 78 GLY A C 1
ATOM 580 O O . GLY A 1 78 ? 2.002 2.726 19.122 1.00 90.06 78 GLY A O 1
ATOM 581 N N . GLY A 1 79 ? 2.925 4.498 18.125 1.00 95.12 79 GLY A N 1
ATOM 582 C CA . GLY A 1 79 ? 4.217 3.856 17.886 1.00 95.12 79 GLY A CA 1
ATOM 583 C C . GLY A 1 79 ? 4.162 2.787 16.790 1.00 95.12 79 GLY A C 1
ATOM 584 O O . GLY A 1 79 ? 3.361 2.871 15.854 1.00 95.12 79 GLY A O 1
ATOM 585 N N . LYS A 1 80 ? 5.057 1.795 16.883 1.00 95.62 80 LYS A N 1
ATOM 586 C CA . LYS A 1 80 ? 5.182 0.703 15.906 1.00 95.62 80 LYS A CA 1
ATOM 587 C C . LYS A 1 80 ? 4.051 -0.308 16.087 1.00 95.62 80 LYS A C 1
ATOM 589 O O . LYS A 1 80 ? 3.895 -0.889 17.158 1.00 95.62 80 LYS A O 1
ATOM 594 N N . GLY A 1 81 ? 3.300 -0.532 15.019 1.00 95.44 81 GLY A N 1
ATOM 595 C CA . GLY A 1 81 ? 2.206 -1.483 14.982 1.00 95.44 81 GLY A CA 1
ATOM 596 C C . GLY A 1 81 ? 2.626 -2.933 14.765 1.00 95.44 81 GLY A C 1
ATOM 597 O O . GLY A 1 81 ? 3.797 -3.256 14.550 1.00 95.44 81 GLY A O 1
ATOM 598 N N . THR A 1 82 ? 1.628 -3.810 14.788 1.00 95.81 82 THR A N 1
ATOM 599 C CA . THR A 1 82 ? 1.763 -5.249 14.533 1.00 95.81 82 THR A CA 1
ATOM 600 C C . THR A 1 82 ? 0.876 -5.680 13.373 1.00 95.81 82 THR A C 1
ATOM 602 O O . THR A 1 82 ? -0.142 -5.049 13.078 1.00 95.81 82 THR A O 1
ATOM 605 N N . CYS A 1 83 ? 1.262 -6.767 12.710 1.00 95.19 83 CYS A N 1
ATOM 606 C CA . CYS A 1 83 ? 0.506 -7.359 11.618 1.00 95.19 83 CYS A CA 1
ATOM 607 C C . CYS A 1 83 ? 0.130 -8.795 11.974 1.00 95.19 83 CYS A C 1
ATOM 609 O O . CYS A 1 83 ? 0.954 -9.534 12.503 1.00 95.19 83 CYS A O 1
ATOM 611 N N . THR A 1 84 ? -1.109 -9.189 11.691 1.00 94.69 84 THR A N 1
ATOM 612 C CA . THR A 1 84 ? -1.581 -10.577 11.885 1.00 94.69 84 THR A CA 1
ATOM 613 C C . THR A 1 84 ? -1.733 -11.341 10.571 1.00 94.69 84 THR A C 1
ATOM 615 O O . THR A 1 84 ? -2.011 -12.537 10.573 1.00 94.69 84 THR A O 1
ATOM 618 N N . VAL A 1 85 ? -1.557 -10.653 9.444 1.00 95.00 85 VAL A N 1
ATOM 619 C CA . VAL A 1 85 ? -1.720 -11.183 8.090 1.00 95.00 85 VAL A CA 1
ATOM 620 C C . VAL A 1 85 ? -0.502 -10.821 7.255 1.00 95.00 85 VAL A C 1
ATOM 622 O O . VAL A 1 85 ? 0.093 -9.769 7.446 1.00 95.00 85 VAL A O 1
ATOM 625 N N . GLN A 1 86 ? -0.145 -11.671 6.302 1.00 94.69 86 GLN A N 1
ATOM 626 C CA . GLN A 1 86 ? 0.993 -11.421 5.423 1.00 94.69 86 GLN A CA 1
ATOM 627 C C . GLN A 1 86 ? 0.516 -10.983 4.044 1.00 94.69 86 GLN A C 1
ATOM 629 O O . GLN A 1 86 ? -0.504 -11.470 3.544 1.00 94.69 86 GLN A O 1
ATOM 634 N N . PHE A 1 87 ? 1.259 -10.060 3.443 1.00 95.38 87 PHE A N 1
ATOM 635 C CA . PHE A 1 87 ? 1.125 -9.708 2.037 1.00 95.38 87 PHE A CA 1
ATOM 636 C C . PHE A 1 87 ? 2.154 -10.491 1.226 1.00 95.38 87 PHE A C 1
ATOM 638 O O . PHE A 1 87 ? 3.261 -10.737 1.705 1.00 95.38 87 PHE A O 1
ATOM 645 N N . LYS A 1 88 ? 1.811 -10.859 -0.005 1.00 94.75 88 LYS A N 1
ATOM 646 C CA . LYS A 1 88 ? 2.747 -11.475 -0.946 1.00 94.75 88 LYS A CA 1
ATOM 647 C C . LYS A 1 88 ? 3.007 -10.526 -2.106 1.00 94.75 88 LYS A C 1
ATOM 649 O O . LYS A 1 88 ? 2.118 -10.279 -2.921 1.00 94.75 88 LYS A O 1
ATOM 654 N N . VAL A 1 89 ? 4.229 -10.016 -2.193 1.00 93.69 89 VAL A N 1
ATOM 655 C CA . VAL A 1 89 ? 4.639 -9.203 -3.341 1.00 93.69 89 VAL A CA 1
ATOM 656 C C . VAL A 1 89 ? 5.077 -10.135 -4.457 1.00 93.69 89 VAL A C 1
ATOM 658 O O . VAL A 1 89 ? 5.945 -10.989 -4.261 1.00 93.69 89 VAL A O 1
ATOM 661 N N . LEU A 1 90 ? 4.462 -9.978 -5.621 1.00 90.81 90 LEU A N 1
ATOM 662 C CA . LEU A 1 90 ? 4.859 -10.651 -6.849 1.00 90.81 90 LEU A CA 1
ATOM 663 C C . LEU A 1 90 ? 5.903 -9.802 -7.571 1.00 90.81 90 LEU A C 1
ATOM 665 O O . LEU A 1 90 ? 5.944 -8.584 -7.419 1.00 90.81 90 LEU A O 1
ATOM 669 N N . VAL A 1 91 ? 6.749 -10.445 -8.365 1.00 87.31 91 VAL A N 1
ATOM 670 C CA . VAL A 1 91 ? 7.662 -9.753 -9.275 1.00 87.31 91 VAL A CA 1
ATOM 671 C C . VAL A 1 91 ? 7.137 -9.980 -10.675 1.00 87.31 91 VAL A C 1
ATOM 673 O O . VAL A 1 91 ? 6.900 -11.126 -11.057 1.00 87.31 91 VAL A O 1
ATOM 676 N N . ARG A 1 92 ? 6.975 -8.899 -11.438 1.00 73.12 92 ARG A N 1
ATOM 677 C CA . ARG A 1 92 ? 6.702 -9.016 -12.863 1.00 73.12 92 ARG A CA 1
ATOM 678 C C . ARG A 1 92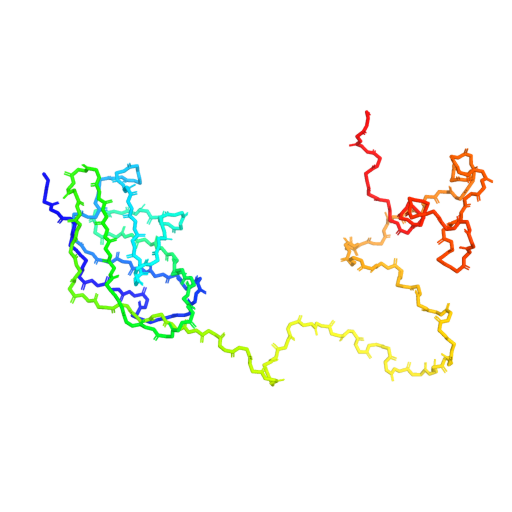 ? 8.001 -9.413 -13.553 1.00 73.12 92 ARG A C 1
ATOM 680 O O . ARG A 1 92 ? 8.911 -8.599 -13.699 1.00 73.12 92 ARG A O 1
ATOM 687 N N . CYS A 1 93 ? 8.115 -10.684 -13.911 1.00 64.50 93 CYS A N 1
ATOM 688 C CA . CYS A 1 93 ? 9.185 -11.148 -14.779 1.00 64.50 93 CYS A CA 1
ATOM 689 C C . CYS A 1 93 ? 8.782 -10.807 -16.209 1.00 64.50 93 CYS A C 1
ATOM 691 O O . CYS A 1 93 ? 7.873 -11.441 -16.731 1.00 64.50 93 CYS A O 1
ATOM 693 N N . ILE A 1 94 ? 9.437 -9.817 -16.818 1.00 67.06 94 ILE A N 1
ATOM 694 C CA . ILE A 1 94 ? 9.205 -9.509 -18.229 1.00 67.06 94 ILE A CA 1
ATOM 695 C C . ILE A 1 94 ? 9.808 -10.647 -19.058 1.00 67.06 94 ILE A C 1
ATOM 697 O O . ILE A 1 94 ? 11.031 -10.804 -19.099 1.00 67.06 94 ILE A O 1
ATOM 701 N N . GLY A 1 95 ? 8.957 -11.492 -19.639 1.00 69.94 95 GLY A N 1
ATOM 702 C CA . GLY A 1 95 ? 9.378 -12.606 -20.491 1.00 69.94 95 GLY A CA 1
ATOM 703 C C . GLY A 1 95 ? 9.766 -12.150 -21.902 1.00 69.94 95 GLY A C 1
ATOM 704 O O . GLY A 1 95 ? 9.369 -11.078 -22.342 1.00 69.94 95 GLY A O 1
ATOM 705 N N . LEU A 1 96 ? 10.495 -12.983 -22.660 1.00 63.91 96 LEU A N 1
ATOM 706 C CA . LEU A 1 96 ? 10.809 -12.703 -24.079 1.00 63.91 96 LEU A CA 1
ATOM 707 C C . LEU A 1 96 ? 9.555 -12.497 -24.944 1.00 63.91 96 LEU A C 1
ATOM 709 O O . LEU A 1 96 ? 9.623 -11.862 -25.990 1.00 63.91 96 LEU A O 1
ATOM 713 N N . THR A 1 97 ? 8.440 -13.086 -24.525 1.00 69.94 97 THR A N 1
ATOM 714 C CA . THR A 1 97 ? 7.151 -13.050 -25.215 1.00 69.94 97 THR A CA 1
ATOM 715 C C . THR A 1 97 ? 6.144 -12.127 -24.536 1.00 69.94 97 THR A C 1
ATOM 717 O O . THR A 1 97 ? 4.969 -12.187 -24.889 1.00 69.94 97 THR A O 1
ATOM 720 N N . ASP A 1 98 ? 6.556 -11.322 -23.551 1.00 73.62 98 ASP A N 1
ATOM 721 C CA . ASP A 1 98 ? 5.638 -10.346 -22.969 1.00 7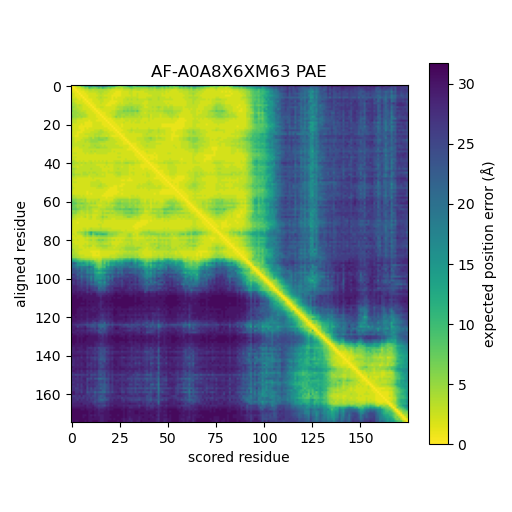3.62 98 ASP A CA 1
ATOM 722 C C . ASP A 1 98 ? 5.284 -9.292 -24.017 1.00 73.62 98 ASP A C 1
ATOM 724 O O . ASP A 1 98 ? 6.151 -8.718 -24.679 1.00 73.62 98 ASP A O 1
ATOM 728 N N . GLU A 1 99 ? 3.984 -9.057 -24.168 1.00 63.72 99 GLU A N 1
ATOM 729 C CA . GLU A 1 99 ? 3.451 -8.046 -25.067 1.00 63.72 99 GLU A CA 1
ATOM 730 C C . GLU A 1 99 ? 3.995 -6.663 -24.686 1.00 63.72 99 GLU A C 1
ATOM 732 O O . GLU A 1 99 ? 3.889 -6.202 -23.544 1.00 63.72 99 GLU A O 1
ATOM 737 N N . SER A 1 100 ? 4.626 -5.996 -25.649 1.00 60.78 100 SER A N 1
ATOM 738 C CA . SER A 1 100 ? 5.083 -4.625 -25.487 1.00 60.78 100 SER A CA 1
ATOM 739 C C . SER A 1 100 ? 3.961 -3.681 -25.913 1.00 60.78 100 SER A C 1
ATOM 741 O O . SER A 1 100 ? 3.361 -3.840 -26.970 1.00 60.78 100 SER A O 1
ATOM 743 N N . ALA A 1 101 ? 3.692 -2.643 -25.117 1.00 58.31 101 ALA A N 1
ATOM 744 C CA . ALA A 1 101 ? 2.748 -1.576 -25.476 1.00 58.31 101 ALA A CA 1
ATOM 745 C C . ALA A 1 101 ? 3.305 -0.627 -26.563 1.00 58.31 101 ALA A C 1
ATOM 747 O O . ALA A 1 101 ? 2.877 0.522 -26.684 1.00 58.31 101 ALA A O 1
ATOM 748 N N . VAL A 1 102 ? 4.297 -1.088 -27.330 1.00 62.72 102 VAL A N 1
ATOM 749 C CA . VAL A 1 102 ? 4.845 -0.359 -28.467 1.00 62.72 102 VAL A CA 1
ATOM 750 C C . VAL A 1 102 ? 3.876 -0.568 -29.617 1.00 62.72 102 VAL A C 1
ATOM 752 O O . VAL A 1 102 ? 3.919 -1.581 -30.310 1.00 62.72 102 VAL A O 1
ATOM 755 N N . TRP A 1 103 ? 2.984 0.397 -29.811 1.00 54.69 103 TRP A N 1
ATOM 756 C CA . TRP A 1 103 ? 2.185 0.475 -31.024 1.00 54.69 103 TRP A CA 1
ATOM 757 C C . TRP A 1 103 ? 3.126 0.751 -32.200 1.00 54.69 103 TRP A C 1
ATOM 759 O O . TRP A 1 103 ? 3.544 1.888 -32.435 1.00 54.69 103 TRP A O 1
ATOM 769 N N . VAL A 1 104 ? 3.503 -0.309 -32.913 1.00 59.22 104 VAL A N 1
ATOM 770 C CA . VAL A 1 104 ? 4.124 -0.182 -34.229 1.00 59.22 104 VAL A CA 1
ATOM 771 C C . VAL A 1 104 ? 3.009 0.231 -35.175 1.00 59.22 104 VAL A C 1
ATOM 773 O O . VAL A 1 104 ? 2.030 -0.489 -35.342 1.00 59.22 104 VAL A O 1
ATOM 776 N N . ASP A 1 105 ? 3.130 1.418 -35.757 1.00 58.00 105 ASP A N 1
ATOM 777 C CA . ASP A 1 105 ? 2.224 1.834 -36.816 1.00 58.00 105 ASP A CA 1
ATOM 778 C C . ASP A 1 105 ? 2.503 0.959 -38.049 1.00 58.00 105 ASP A C 1
ATOM 780 O O . ASP A 1 105 ? 3.535 1.093 -38.704 1.00 58.00 105 ASP A O 1
ATOM 784 N N . GLU A 1 106 ? 1.622 -0.005 -38.324 1.00 53.00 106 GLU A N 1
ATOM 785 C CA . GLU A 1 106 ? 1.792 -0.987 -39.406 1.00 53.00 106 GLU A CA 1
ATOM 786 C C . GLU A 1 106 ? 1.511 -0.407 -40.805 1.00 53.00 106 GLU A C 1
ATOM 788 O O . GLU A 1 106 ? 1.636 -1.109 -41.814 1.00 53.00 106 GLU A O 1
ATOM 793 N N . SER A 1 107 ? 1.193 0.888 -40.900 1.00 56.06 107 SER A N 1
ATOM 794 C CA . SER A 1 107 ? 0.967 1.602 -42.164 1.00 56.06 107 SER A CA 1
ATOM 795 C C . SER A 1 107 ? 2.188 1.588 -43.108 1.00 56.06 107 SER A C 1
ATOM 797 O O . SER A 1 107 ? 2.047 1.773 -44.317 1.00 56.06 107 SER A O 1
ATOM 799 N N . TRP A 1 108 ? 3.376 1.261 -42.588 1.00 49.19 108 TRP A N 1
ATOM 800 C CA . TRP A 1 108 ? 4.652 1.216 -43.311 1.00 49.19 108 TRP A CA 1
ATOM 801 C C . TRP A 1 108 ? 4.907 -0.115 -44.039 1.00 49.19 108 TRP A C 1
ATOM 803 O O . TRP A 1 108 ? 5.843 -0.216 -44.835 1.00 49.19 108 TRP A O 1
ATOM 813 N N . PHE A 1 109 ? 4.087 -1.149 -43.810 1.00 46.47 109 PHE A N 1
ATOM 814 C CA . PHE A 1 109 ? 4.243 -2.450 -44.482 1.00 46.47 109 PHE A CA 1
ATOM 815 C C . PHE A 1 109 ? 3.521 -2.531 -45.841 1.00 46.47 109 PHE A C 1
ATOM 817 O O . PHE A 1 109 ? 3.572 -3.562 -46.518 1.00 46.47 109 PHE A O 1
ATOM 824 N N . GLY A 1 110 ? 2.891 -1.439 -46.287 1.00 48.22 110 GLY A N 1
ATOM 825 C CA . GLY A 1 110 ? 2.182 -1.345 -47.561 1.00 48.22 110 GLY A CA 1
ATOM 826 C C . GLY A 1 110 ? 2.896 -0.486 -48.609 1.00 48.22 110 GLY A C 1
ATOM 827 O O . GLY A 1 110 ? 2.788 0.730 -48.581 1.00 48.22 110 GLY A O 1
ATOM 828 N N . LYS A 1 111 ? 3.491 -1.154 -49.610 1.00 47.78 111 LYS A N 1
ATOM 829 C CA . LYS A 1 111 ? 3.997 -0.643 -50.909 1.00 47.78 111 LYS A CA 1
ATOM 830 C C . LYS A 1 111 ? 5.258 0.248 -50.890 1.00 47.78 111 LYS A C 1
ATOM 832 O O . LYS A 1 111 ? 5.236 1.409 -50.521 1.00 47.78 111 LYS A O 1
ATOM 837 N N . ASN A 1 112 ? 6.304 -0.307 -51.515 1.00 46.84 112 ASN A N 1
ATOM 838 C CA . ASN A 1 112 ? 7.512 0.339 -52.050 1.00 46.84 112 ASN A CA 1
ATOM 839 C C . ASN A 1 112 ? 8.535 0.834 -51.020 1.00 46.84 112 ASN A C 1
ATOM 841 O O . ASN A 1 112 ? 8.579 2.000 -50.659 1.00 46.84 112 ASN A O 1
ATOM 845 N N . ARG A 1 113 ? 9.453 -0.064 -50.652 1.00 43.94 113 ARG A N 1
ATOM 846 C CA . ARG A 1 113 ? 10.721 0.260 -49.992 1.00 43.94 113 ARG A CA 1
ATOM 847 C C . ARG A 1 113 ? 11.685 0.899 -51.014 1.00 43.94 113 ARG A C 1
ATOM 849 O O . ARG A 1 113 ? 12.159 0.166 -51.882 1.00 43.94 113 ARG A O 1
ATOM 856 N N . PRO A 1 114 ? 12.056 2.188 -50.931 1.00 38.16 114 PRO A N 1
ATOM 857 C CA . PRO A 1 114 ? 13.361 2.619 -51.411 1.00 38.16 114 PRO A CA 1
ATOM 858 C C . PRO A 1 114 ? 14.421 2.097 -50.432 1.00 38.16 114 PRO A C 1
ATOM 860 O O . PRO A 1 114 ? 14.348 2.286 -49.222 1.00 38.16 114 PRO A O 1
ATOM 863 N N . THR A 1 115 ? 15.402 1.369 -50.951 1.00 42.03 115 THR A N 1
ATOM 864 C CA . THR A 1 115 ? 16.486 0.718 -50.197 1.00 42.03 115 THR A CA 1
ATOM 865 C C . THR A 1 115 ? 17.583 1.685 -49.731 1.00 42.03 115 THR A C 1
ATOM 867 O O . THR A 1 115 ? 18.720 1.260 -49.544 1.00 42.03 115 THR A O 1
ATOM 870 N N . SER A 1 116 ? 17.275 2.970 -49.542 1.00 37.03 116 SER A N 1
ATOM 871 C CA . SER A 1 116 ? 18.261 3.974 -49.130 1.00 37.03 116 SER A CA 1
ATOM 872 C C . SER A 1 116 ? 18.063 4.389 -47.666 1.00 37.03 116 SER A C 1
ATOM 874 O O . SER A 1 116 ? 16.954 4.771 -47.300 1.00 37.03 116 SER A O 1
ATOM 876 N N . PRO A 1 117 ? 19.129 4.401 -46.838 1.00 43.47 117 PRO A N 1
ATOM 877 C CA . PRO A 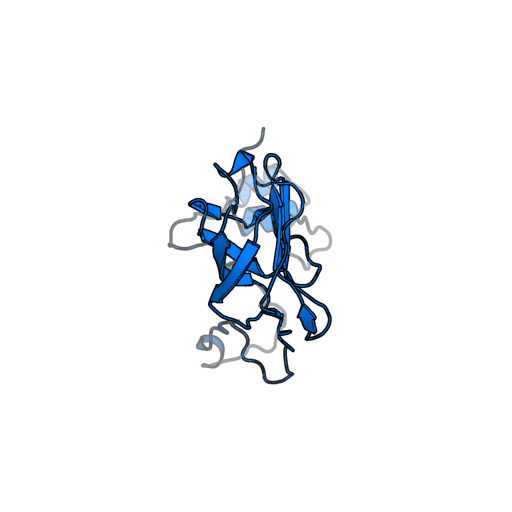1 117 ? 19.100 4.909 -45.457 1.00 43.47 117 PRO A CA 1
ATOM 878 C C . PRO A 1 117 ? 18.714 6.394 -45.344 1.00 43.47 117 PRO A C 1
ATOM 880 O O . PRO A 1 117 ? 18.427 6.882 -44.259 1.00 43.47 117 PRO A O 1
ATOM 883 N N . SER A 1 118 ? 18.711 7.116 -46.465 1.00 42.06 118 SER A N 1
ATOM 884 C CA . SER A 1 118 ? 18.495 8.562 -46.564 1.00 42.06 118 SER A CA 1
ATOM 885 C C . SER A 1 118 ? 17.068 9.035 -46.250 1.00 42.06 118 SER A C 1
ATOM 887 O O . SER A 1 118 ? 16.825 10.233 -46.280 1.00 42.06 118 SER A O 1
ATOM 889 N N . GLN A 1 119 ? 16.121 8.133 -45.968 1.00 45.06 119 GLN A N 1
ATOM 890 C CA . GLN A 1 119 ? 14.755 8.486 -45.546 1.00 45.06 119 GLN A CA 1
ATOM 891 C C . GLN A 1 119 ? 14.495 8.234 -44.052 1.00 45.06 119 GLN A C 1
ATOM 893 O O . GLN A 1 119 ? 13.349 8.133 -43.626 1.00 45.06 119 GLN A O 1
ATOM 898 N N . LEU A 1 120 ? 15.549 8.164 -43.234 1.00 45.25 120 LEU A N 1
ATOM 899 C CA . LEU A 1 120 ? 15.458 8.192 -41.770 1.00 45.25 120 LEU A CA 1
ATOM 900 C C . LEU A 1 120 ? 15.198 9.618 -41.241 1.00 45.25 120 LEU A C 1
ATOM 902 O O . LEU A 1 120 ? 15.868 10.056 -40.312 1.00 45.25 120 LEU A O 1
ATOM 906 N N . TYR A 1 121 ? 14.233 10.337 -41.815 1.00 50.09 121 TYR A N 1
ATOM 907 C CA . TYR A 1 121 ? 13.659 11.534 -41.199 1.00 50.09 121 TYR A CA 1
ATOM 908 C C . TYR A 1 121 ? 12.328 11.127 -40.562 1.00 50.09 121 TYR A C 1
ATOM 910 O O . TYR A 1 121 ? 11.313 11.077 -41.256 1.00 50.09 121 TYR A O 1
ATOM 918 N N . PRO A 1 122 ? 12.287 10.769 -39.268 1.00 53.00 122 PRO A N 1
ATOM 919 C CA . PRO A 1 122 ? 11.032 10.805 -38.542 1.00 53.00 122 PRO A CA 1
ATOM 920 C C . PRO A 1 122 ? 10.578 12.267 -38.516 1.00 53.00 122 PRO A C 1
ATOM 922 O O . PRO A 1 122 ? 11.252 13.093 -37.907 1.00 53.00 122 PRO A O 1
ATOM 925 N N . ASP A 1 123 ? 9.457 12.579 -39.170 1.00 52.91 123 ASP A N 1
ATOM 926 C CA . ASP A 1 123 ? 8.858 13.925 -39.148 1.00 52.91 123 ASP A CA 1
ATOM 927 C C . ASP A 1 123 ? 8.525 14.399 -37.716 1.00 52.91 123 ASP A C 1
ATOM 929 O O . ASP A 1 123 ? 8.377 15.591 -37.482 1.00 52.91 123 ASP A O 1
ATOM 933 N N . ASP A 1 124 ? 8.440 1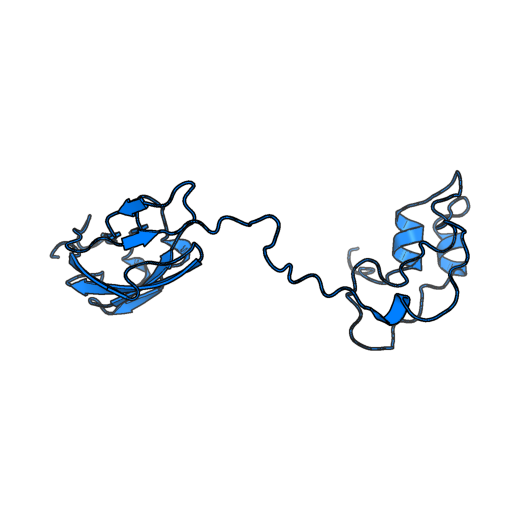3.482 -36.744 1.00 54.41 124 ASP A N 1
ATOM 934 C CA . ASP A 1 124 ? 8.310 13.795 -35.319 1.00 54.41 124 ASP A CA 1
ATOM 935 C C . ASP A 1 124 ? 8.887 12.638 -34.466 1.00 54.41 124 ASP A C 1
ATOM 937 O O . ASP A 1 124 ? 8.187 11.659 -34.183 1.00 54.41 124 ASP A O 1
ATOM 941 N N . PRO A 1 125 ? 10.174 12.687 -34.065 1.00 51.22 125 PRO A N 1
ATOM 942 C CA . PRO A 1 125 ? 10.813 11.620 -33.289 1.00 51.22 125 PRO A CA 1
ATOM 943 C C . PRO A 1 125 ? 10.274 11.502 -31.855 1.00 51.22 125 PRO A C 1
ATOM 945 O O . PRO A 1 125 ? 10.559 10.508 -31.182 1.00 51.22 125 PRO A O 1
ATOM 948 N N . LEU A 1 126 ? 9.508 12.491 -31.381 1.00 57.62 126 LEU A N 1
ATOM 949 C CA . LEU A 1 126 ? 8.928 12.506 -30.038 1.00 57.62 126 LEU A CA 1
ATOM 950 C C . LEU A 1 126 ? 7.416 12.255 -30.038 1.00 57.62 126 LEU A C 1
ATOM 952 O O . LEU A 1 126 ? 6.873 11.959 -28.972 1.00 57.62 126 LEU A O 1
ATOM 956 N N . ARG A 1 127 ? 6.755 12.307 -31.206 1.00 53.09 127 ARG A N 1
ATOM 957 C CA . ARG A 1 127 ? 5.308 12.077 -31.372 1.00 53.09 127 ARG A CA 1
ATOM 958 C C . ARG A 1 127 ? 4.492 12.908 -30.372 1.00 53.09 127 ARG A C 1
ATOM 960 O O . ARG A 1 127 ? 3.572 12.407 -29.731 1.00 53.09 127 ARG A O 1
ATOM 967 N N . LEU A 1 128 ? 4.878 14.171 -30.199 1.00 53.41 128 LEU A N 1
ATOM 968 C CA . LEU A 1 128 ? 4.224 15.093 -29.260 1.00 53.41 128 LEU A CA 1
ATOM 969 C C . LEU A 1 128 ? 3.098 15.898 -29.918 1.00 53.41 128 LEU A C 1
ATOM 971 O O . LEU A 1 128 ? 2.352 16.583 -29.220 1.00 53.41 128 LEU A O 1
ATOM 975 N N . SER A 1 129 ? 2.977 15.818 -31.241 1.00 50.12 129 SER A N 1
ATOM 976 C CA . SER A 1 129 ? 2.033 16.610 -32.020 1.00 50.12 129 SER A CA 1
ATOM 977 C C . SER A 1 129 ? 0.689 15.886 -32.138 1.00 50.12 129 SER A C 1
ATOM 979 O O . SER A 1 129 ? 0.450 15.143 -33.090 1.00 50.12 129 SER A O 1
ATOM 981 N N . ASP A 1 130 ? -0.200 16.086 -31.167 1.00 54.38 130 ASP A N 1
ATOM 982 C CA . ASP A 1 130 ? -1.632 15.918 -31.415 1.00 54.38 130 ASP A CA 1
ATOM 983 C C . ASP A 1 130 ? -2.118 17.210 -32.096 1.00 54.38 130 ASP A C 1
ATOM 985 O O . ASP A 1 130 ? -1.994 18.298 -31.539 1.00 54.38 130 ASP A O 1
ATOM 989 N N . GLU A 1 131 ? -2.659 17.070 -33.303 1.00 46.91 131 GLU A N 1
ATOM 990 C CA . GLU A 1 131 ? -3.288 18.117 -34.116 1.00 46.91 131 GLU A CA 1
ATOM 991 C C . GLU A 1 131 ? -2.387 18.994 -35.022 1.00 46.91 131 GLU A C 1
ATOM 993 O O . GLU A 1 131 ? -1.291 19.457 -34.719 1.00 46.91 131 GLU A O 1
ATOM 998 N N . SER A 1 132 ? -2.909 19.180 -36.229 1.00 47.19 132 SER A N 1
ATOM 999 C CA . SER A 1 132 ? -2.296 19.608 -37.479 1.00 47.19 132 SER A CA 1
ATOM 1000 C C . SER A 1 132 ? -2.086 21.123 -37.624 1.00 47.19 132 SER A C 1
ATOM 1002 O O . SER A 1 132 ? -2.586 21.714 -38.583 1.00 47.19 132 SER A O 1
ATOM 1004 N N . SER A 1 133 ? -1.365 21.784 -36.717 1.00 49.47 133 SER A N 1
ATOM 1005 C CA . SER A 1 133 ? -1.110 23.230 -36.869 1.00 49.47 133 SER A CA 1
ATOM 1006 C C . SER A 1 133 ? 0.163 23.737 -36.184 1.00 49.47 133 SER A C 1
ATOM 1008 O O . SER A 1 133 ? 0.098 24.626 -35.336 1.00 49.47 133 SER A O 1
ATOM 1010 N N . VAL A 1 134 ? 1.332 23.211 -36.553 1.00 49.62 134 VAL A N 1
ATOM 1011 C CA . VAL A 1 134 ? 2.611 23.836 -36.177 1.00 49.62 134 VAL A CA 1
ATOM 1012 C C . VAL A 1 134 ? 3.350 24.216 -37.455 1.00 49.62 134 VAL A C 1
ATOM 1014 O O . VAL A 1 134 ? 3.835 23.354 -38.186 1.00 49.62 134 VAL A O 1
ATOM 1017 N N . GLU A 1 135 ? 3.368 25.512 -37.773 1.00 55.09 135 GLU A N 1
ATOM 1018 C CA . GLU A 1 135 ? 4.201 26.039 -38.854 1.00 55.09 135 GLU A CA 1
ATOM 1019 C C . GLU A 1 135 ? 5.676 25.822 -38.488 1.00 55.09 135 GLU A C 1
ATOM 1021 O O . GLU A 1 135 ? 6.102 26.105 -37.368 1.00 55.09 135 GLU A O 1
ATOM 1026 N N . ARG A 1 136 ? 6.443 25.253 -39.425 1.00 56.22 136 ARG A N 1
ATOM 1027 C CA . ARG A 1 136 ? 7.883 25.011 -39.262 1.00 56.22 136 ARG A CA 1
ATOM 1028 C C . ARG A 1 136 ? 8.603 26.341 -39.046 1.00 56.22 136 ARG A C 1
ATOM 1030 O O . ARG A 1 136 ? 8.243 27.335 -39.675 1.00 56.22 136 ARG A O 1
ATOM 1037 N N . PHE A 1 137 ? 9.637 26.343 -38.205 1.00 64.12 137 PHE A N 1
ATOM 1038 C CA . PHE A 1 137 ? 10.459 27.535 -38.004 1.00 64.12 137 PHE A CA 1
ATOM 1039 C C . PHE A 1 137 ? 11.081 27.955 -39.351 1.00 64.12 137 PHE A C 1
ATOM 1041 O O . PHE A 1 137 ? 11.630 27.095 -40.051 1.00 64.12 137 PHE A O 1
ATOM 1048 N N . PRO A 1 138 ? 10.960 29.226 -39.772 1.00 70.88 138 PRO A N 1
ATOM 1049 C CA . PRO A 1 138 ? 11.433 29.653 -41.081 1.00 70.88 138 PRO A CA 1
ATOM 1050 C C . PRO A 1 138 ? 12.955 29.496 -41.185 1.00 70.88 138 PRO A C 1
ATOM 1052 O O . PRO A 1 138 ? 13.714 29.980 -40.348 1.00 70.88 138 PRO A O 1
ATOM 1055 N N . VAL A 1 139 ? 13.399 28.814 -42.243 1.00 66.50 139 VAL A N 1
ATOM 1056 C CA . VAL A 1 139 ? 14.814 28.472 -42.487 1.00 66.50 139 VAL A CA 1
ATOM 1057 C C . VAL A 1 139 ? 15.698 29.721 -42.590 1.00 66.50 139 VAL A C 1
ATOM 1059 O O . VAL A 1 139 ? 16.866 29.677 -42.210 1.00 66.50 139 VAL A O 1
ATOM 1062 N N . ASP A 1 140 ? 15.132 30.843 -43.040 1.00 72.50 140 ASP A N 1
ATOM 1063 C CA . ASP A 1 140 ? 15.835 32.122 -43.162 1.00 72.50 140 ASP A CA 1
ATOM 1064 C C . ASP A 1 140 ? 16.290 32.665 -41.791 1.00 72.50 140 ASP A C 1
ATOM 1066 O O . ASP A 1 140 ? 17.413 33.146 -41.662 1.00 72.50 140 ASP A O 1
ATOM 1070 N N . GLU A 1 141 ? 15.482 32.506 -40.733 1.00 74.19 141 GLU A N 1
ATOM 1071 C CA . GLU A 1 141 ? 15.860 32.921 -39.370 1.00 74.19 141 GLU A CA 1
ATOM 1072 C C . GLU A 1 141 ? 16.940 32.007 -38.768 1.00 74.19 141 GLU A C 1
ATOM 1074 O O . GLU A 1 141 ? 17.815 32.458 -38.024 1.00 74.19 141 GLU A O 1
ATOM 1079 N N . LEU A 1 142 ? 16.931 30.717 -39.119 1.00 72.06 142 LEU A N 1
ATOM 1080 C CA . LEU A 1 142 ? 17.978 29.784 -38.699 1.00 72.06 142 LEU A CA 1
ATOM 1081 C C . LEU A 1 142 ? 19.321 30.123 -39.358 1.00 72.06 142 LEU A C 1
ATOM 1083 O O . LEU A 1 142 ? 20.351 30.069 -38.683 1.00 72.06 142 LEU A O 1
ATOM 1087 N N . GLN A 1 143 ? 19.315 30.541 -40.631 1.00 77.19 143 GLN A N 1
ATOM 1088 C CA . GLN A 1 143 ? 20.521 30.991 -41.338 1.00 77.19 143 GLN A CA 1
ATOM 1089 C C . GLN A 1 143 ? 21.143 32.238 -40.700 1.00 77.19 143 GLN A C 1
ATOM 1091 O O . GLN A 1 143 ? 22.369 32.350 -40.665 1.00 77.19 143 GLN A O 1
ATOM 1096 N N . GLU A 1 144 ? 20.334 33.149 -40.153 1.00 78.31 144 GLU A N 1
ATOM 1097 C CA . GLU A 1 144 ? 20.844 34.315 -39.422 1.00 78.31 144 GLU A CA 1
ATOM 1098 C C . GLU A 1 144 ? 21.462 33.938 -38.064 1.00 78.31 144 GLU A C 1
ATOM 1100 O O . GLU A 1 144 ? 22.497 34.489 -37.679 1.00 78.31 144 GLU A O 1
ATOM 1105 N N . LEU A 1 145 ? 20.864 32.982 -37.346 1.00 76.44 145 LEU A N 1
ATOM 1106 C CA . LEU A 1 145 ? 21.341 32.530 -36.032 1.00 76.44 145 LEU A CA 1
ATOM 1107 C C . LEU A 1 145 ? 22.572 31.614 -36.119 1.00 76.44 145 LEU A C 1
ATOM 1109 O O . LEU A 1 145 ? 23.410 31.606 -35.213 1.00 76.44 145 LEU A O 1
ATOM 1113 N N . PHE A 1 146 ? 22.693 30.849 -37.203 1.00 79.31 146 PHE A N 1
ATOM 1114 C CA . PHE A 1 146 ? 23.719 29.824 -37.386 1.00 79.31 146 PHE A CA 1
ATOM 1115 C C . PHE A 1 146 ? 24.281 29.856 -38.823 1.00 79.31 146 PHE A C 1
ATOM 1117 O O . PHE A 1 146 ? 24.077 28.918 -39.593 1.00 79.31 146 PHE A O 1
ATOM 1124 N N . PRO A 1 147 ? 25.046 30.895 -39.198 1.00 77.62 147 PRO A N 1
ATOM 1125 C CA . PRO A 1 147 ? 25.446 31.153 -40.589 1.00 77.62 147 PRO A CA 1
ATOM 1126 C C . PRO A 1 147 ? 26.297 30.057 -41.255 1.00 77.62 147 PRO A C 1
ATOM 1128 O O . PRO A 1 147 ? 26.359 29.991 -42.479 1.00 77.62 147 PRO A O 1
ATOM 1131 N N . GLU A 1 148 ? 26.945 29.184 -40.477 1.00 77.88 148 GLU A N 1
ATOM 1132 C CA . GLU A 1 148 ? 27.721 28.036 -40.987 1.00 77.88 148 GLU A CA 1
ATOM 1133 C C . GLU A 1 148 ? 27.116 26.673 -40.600 1.00 77.88 148 GLU A C 1
ATOM 1135 O O . GLU A 1 148 ? 27.698 25.626 -40.897 1.00 77.88 148 GLU A O 1
ATOM 1140 N N . GLY A 1 149 ? 25.974 26.684 -39.906 1.00 77.31 149 GLY A N 1
ATOM 1141 C CA . GLY A 1 149 ? 25.328 25.510 -39.333 1.00 77.31 149 GLY A CA 1
ATOM 1142 C C . GLY A 1 149 ? 24.349 24.828 -40.281 1.00 77.31 149 GLY A C 1
ATOM 1143 O O . GLY A 1 149 ? 23.795 25.451 -41.180 1.00 77.31 149 GLY A O 1
ATOM 1144 N N . SER A 1 150 ? 24.115 23.535 -40.073 1.00 79.94 150 SER A N 1
ATOM 1145 C CA . SER A 1 150 ? 23.103 22.788 -40.823 1.00 79.94 150 SER A CA 1
ATOM 1146 C C . SER A 1 150 ? 22.327 21.840 -39.916 1.00 79.94 150 SER A C 1
ATOM 1148 O O . SER A 1 150 ? 22.890 21.246 -38.996 1.00 79.94 150 SER A O 1
ATOM 1150 N N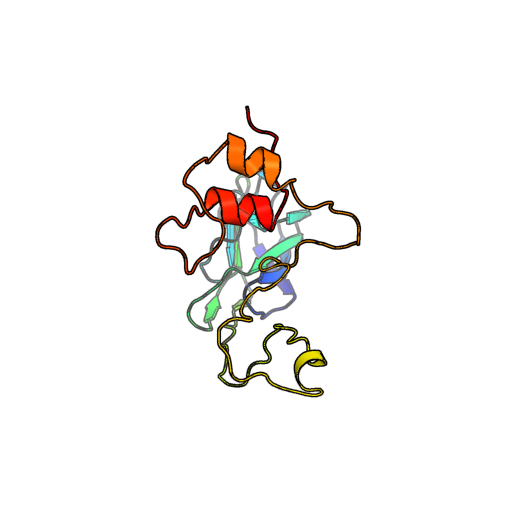 . GLY A 1 151 ? 21.034 21.675 -40.193 1.00 73.12 151 GLY A N 1
ATOM 1151 C CA . GLY A 1 151 ? 20.196 20.637 -39.596 1.00 73.12 151 GLY A CA 1
ATOM 1152 C C . GLY A 1 151 ? 20.444 19.252 -40.189 1.00 73.12 151 GLY A C 1
ATOM 1153 O O . GLY A 1 151 ? 19.991 18.258 -39.640 1.00 73.12 151 GLY A O 1
ATOM 1154 N N . ASP A 1 152 ? 21.187 19.126 -41.286 1.00 77.00 152 ASP A N 1
ATOM 1155 C CA . ASP A 1 152 ? 21.436 17.814 -41.873 1.00 77.00 152 ASP A CA 1
ATOM 1156 C C . ASP A 1 152 ? 22.439 17.021 -41.022 1.00 77.00 152 ASP A C 1
ATOM 1158 O O . ASP A 1 152 ? 23.611 17.390 -40.915 1.00 77.00 152 ASP A O 1
ATOM 1162 N N . ILE A 1 153 ? 21.980 15.910 -40.436 1.00 72.75 153 ILE A N 1
ATOM 1163 C CA . ILE A 1 153 ? 22.778 14.978 -39.616 1.00 72.75 153 ILE A CA 1
ATOM 1164 C C . ILE A 1 153 ? 23.984 14.443 -40.400 1.00 72.75 153 ILE A C 1
ATOM 1166 O O . ILE A 1 153 ? 24.999 14.066 -39.812 1.00 72.75 153 ILE A O 1
ATOM 1170 N N . LEU A 1 154 ? 23.885 14.395 -41.730 1.00 77.88 154 LEU A N 1
ATOM 1171 C CA . LEU A 1 154 ? 24.949 13.904 -42.600 1.00 77.88 154 LEU A CA 1
ATOM 1172 C C . LEU A 1 154 ? 25.962 14.992 -42.975 1.00 77.88 154 LEU A C 1
ATOM 1174 O O . LEU A 1 154 ? 26.999 14.684 -43.570 1.00 77.88 154 LEU A O 1
ATOM 1178 N N . SER A 1 155 ? 25.693 16.251 -42.629 1.00 80.00 155 SER A N 1
ATOM 1179 C CA . SER A 1 155 ? 26.609 17.354 -42.890 1.00 80.00 155 SER A CA 1
ATOM 1180 C C . SER A 1 155 ? 27.745 17.404 -41.853 1.00 80.00 155 SER A C 1
ATOM 1182 O O . SER A 1 155 ? 27.535 17.132 -40.669 1.00 80.00 155 SER A O 1
ATOM 1184 N N . PRO A 1 156 ? 28.968 17.802 -42.254 1.00 77.06 156 PRO A N 1
ATOM 1185 C CA . PRO A 1 156 ? 30.079 17.978 -41.316 1.00 77.06 156 PRO A CA 1
ATOM 1186 C C . PRO A 1 156 ? 29.867 19.158 -40.352 1.00 77.06 156 PRO A C 1
ATOM 1188 O O . PRO A 1 156 ? 30.526 19.219 -39.317 1.00 77.06 156 PRO A O 1
ATOM 1191 N N . ASN A 1 157 ? 28.938 20.063 -40.674 1.00 82.56 157 ASN A N 1
ATOM 1192 C CA . ASN A 1 157 ? 28.595 21.242 -39.878 1.00 82.56 157 ASN A CA 1
ATOM 1193 C C . ASN A 1 157 ? 27.252 21.070 -39.149 1.00 82.56 157 ASN A C 1
ATOM 1195 O O . ASN A 1 157 ? 26.549 22.050 -38.880 1.00 82.56 157 ASN A O 1
ATOM 1199 N N . PHE A 1 158 ? 26.885 19.821 -38.855 1.00 84.00 158 PHE A N 1
ATOM 1200 C CA . PHE A 1 158 ? 25.643 19.510 -38.171 1.00 84.00 158 PHE A CA 1
ATOM 1201 C C . PHE A 1 158 ? 25.553 20.237 -36.826 1.00 84.00 158 PHE A C 1
ATOM 1203 O O . PHE A 1 158 ? 26.410 20.090 -35.950 1.00 84.00 158 PHE A O 1
ATOM 1210 N N . GLN A 1 159 ? 24.481 21.004 -36.660 1.00 79.44 159 GLN A N 1
ATOM 1211 C CA . GLN A 1 159 ? 24.156 21.726 -35.442 1.00 79.44 159 GLN A CA 1
ATOM 1212 C C . GLN A 1 159 ? 22.915 21.085 -34.818 1.00 79.44 159 GLN A C 1
ATOM 1214 O O . GLN A 1 159 ? 21.808 21.261 -35.329 1.00 79.44 159 GLN A O 1
ATOM 1219 N N . PRO A 1 160 ? 23.063 20.387 -33.675 1.00 76.44 160 PRO A N 1
ATOM 1220 C CA . PRO A 1 160 ? 21.931 19.767 -32.994 1.00 76.44 160 PRO A CA 1
ATOM 1221 C C . PRO A 1 160 ? 20.821 20.767 -32.644 1.00 76.44 160 PRO A C 1
ATOM 1223 O O . PRO A 1 160 ? 19.651 20.407 -32.657 1.00 76.44 160 PRO A O 1
ATOM 1226 N N . ILE A 1 161 ? 21.179 22.026 -32.358 1.00 78.06 161 ILE A N 1
ATOM 1227 C CA . ILE A 1 161 ? 20.221 23.092 -32.038 1.00 78.06 161 ILE A CA 1
ATOM 1228 C C . ILE A 1 161 ? 19.412 23.487 -33.279 1.00 78.06 161 ILE A C 1
ATOM 1230 O O . ILE A 1 161 ? 18.191 23.550 -33.196 1.00 78.06 161 ILE A O 1
ATOM 1234 N N . TRP A 1 162 ? 20.066 23.675 -34.432 1.00 80.12 162 TRP A N 1
ATOM 1235 C CA . TRP A 1 162 ? 19.384 23.912 -35.709 1.00 80.12 162 TRP A CA 1
ATOM 1236 C C . TRP A 1 162 ? 18.403 22.786 -36.022 1.00 80.12 162 TRP A C 1
ATOM 1238 O O . TRP A 1 162 ? 17.233 23.044 -36.277 1.00 80.12 162 TRP A O 1
ATOM 1248 N N . TYR A 1 163 ? 18.871 21.536 -35.972 1.00 76.94 163 TYR A N 1
ATOM 1249 C CA . TYR A 1 163 ? 18.061 20.359 -36.295 1.00 76.94 163 TYR A CA 1
ATOM 1250 C C . TYR A 1 163 ? 16.805 20.258 -35.429 1.00 76.94 163 TYR A C 1
ATOM 1252 O O . TYR A 1 163 ? 15.721 19.966 -35.928 1.00 76.94 163 TYR A O 1
ATOM 1260 N N . LEU A 1 164 ? 16.939 20.538 -34.130 1.00 75.62 164 LEU A N 1
ATOM 1261 C CA . LEU A 1 164 ? 15.810 20.521 -33.206 1.00 75.62 164 LEU A CA 1
ATOM 1262 C C . LEU A 1 164 ? 14.828 21.668 -33.465 1.00 75.62 164 LEU A C 1
ATOM 1264 O O . LEU A 1 164 ? 13.629 21.428 -33.378 1.00 75.62 164 LEU A O 1
ATOM 1268 N N . LEU A 1 165 ? 15.308 22.868 -33.806 1.00 73.00 165 LEU A N 1
ATOM 1269 C CA . LEU A 1 165 ? 14.456 24.021 -34.135 1.00 73.00 165 LEU A CA 1
ATOM 1270 C C . LEU A 1 165 ? 13.734 23.854 -35.480 1.00 73.00 165 LEU A C 1
ATOM 1272 O O . LEU A 1 165 ? 12.580 24.252 -35.609 1.00 73.00 165 LEU A O 1
ATOM 1276 N N . GLU A 1 166 ? 14.395 23.239 -36.463 1.00 68.38 166 GLU A N 1
ATOM 1277 C CA . GLU A 1 166 ? 13.830 22.939 -37.783 1.00 68.38 166 GLU A CA 1
ATOM 1278 C C . GLU A 1 166 ? 12.713 21.882 -37.703 1.00 68.38 166 GLU A C 1
ATOM 1280 O O . GLU A 1 166 ? 11.713 21.981 -38.415 1.00 68.38 166 GLU A O 1
ATOM 1285 N N . ILE A 1 167 ? 12.858 20.890 -36.815 1.00 63.25 167 ILE A N 1
ATOM 1286 C CA . ILE A 1 167 ? 11.926 19.754 -36.684 1.00 63.25 167 ILE A CA 1
ATOM 1287 C C . ILE A 1 167 ? 10.872 19.968 -35.592 1.00 63.25 167 ILE A C 1
ATOM 1289 O O . ILE A 1 167 ? 9.788 19.395 -35.660 1.00 63.25 167 ILE A O 1
ATOM 1293 N N . THR A 1 168 ? 11.141 20.804 -34.591 1.00 57.34 168 THR A N 1
ATOM 1294 C CA . THR A 1 168 ? 10.292 20.913 -33.398 1.00 57.34 168 THR A CA 1
ATOM 1295 C C . THR A 1 168 ? 10.316 22.327 -32.836 1.00 57.34 168 THR A C 1
ATOM 1297 O O . THR A 1 168 ? 11.281 22.751 -32.203 1.00 57.34 168 THR A O 1
ATOM 1300 N N . MET A 1 169 ? 9.206 23.054 -32.967 1.00 55.94 169 MET A N 1
ATOM 1301 C CA . MET A 1 169 ? 9.023 24.287 -32.208 1.00 55.94 169 MET A CA 1
ATOM 1302 C C . MET A 1 169 ? 8.564 23.954 -30.782 1.00 55.94 169 MET A C 1
ATOM 1304 O O . MET A 1 169 ? 7.369 23.916 -30.504 1.00 55.94 169 MET A O 1
ATOM 1308 N N . VAL A 1 170 ? 9.502 23.742 -29.853 1.00 44.38 170 VAL A N 1
ATOM 1309 C CA . VAL A 1 170 ? 9.213 23.840 -28.413 1.00 44.38 170 VAL A CA 1
ATOM 1310 C C . VAL A 1 170 ? 10.361 24.559 -27.701 1.00 44.38 170 VAL A C 1
ATOM 1312 O O . VAL A 1 170 ? 11.488 24.079 -27.679 1.00 44.38 170 VAL A O 1
ATOM 1315 N N . LEU A 1 171 ? 9.998 25.682 -27.066 1.00 41.16 171 LEU A N 1
ATOM 1316 C CA . LEU A 1 171 ? 10.773 26.543 -26.156 1.00 41.16 171 LEU A CA 1
ATOM 1317 C C . LEU A 1 171 ? 11.624 27.667 -26.775 1.00 41.16 171 LEU A C 1
ATOM 1319 O O . LEU A 1 171 ? 12.775 27.866 -26.405 1.00 41.16 171 LEU A O 1
ATOM 1323 N N . ALA A 1 172 ? 10.982 28.552 -27.540 1.00 40.56 172 ALA A N 1
ATOM 1324 C CA . ALA A 1 172 ? 11.288 29.984 -27.440 1.00 40.56 172 ALA A CA 1
ATOM 1325 C C . ALA A 1 172 ? 10.492 30.596 -26.267 1.00 40.56 172 ALA A C 1
ATOM 1327 O O . ALA A 1 172 ? 9.546 31.351 -26.461 1.00 40.56 172 ALA A O 1
ATOM 1328 N N . LEU A 1 173 ? 10.807 30.186 -25.034 1.00 40.06 173 LEU A N 1
ATOM 1329 C CA . LEU A 1 173 ? 10.325 30.843 -23.810 1.00 40.06 173 LEU A CA 1
ATOM 1330 C C . LEU A 1 173 ? 11.235 30.485 -22.628 1.00 40.06 173 LEU A C 1
ATOM 1332 O O . LEU A 1 173 ? 10.811 29.865 -21.660 1.00 40.06 173 LEU A O 1
ATOM 1336 N N . MET A 1 174 ? 12.512 30.850 -22.734 1.00 38.72 174 MET A N 1
ATOM 1337 C CA . MET A 1 174 ? 13.398 31.077 -21.586 1.00 38.72 174 MET A CA 1
ATOM 1338 C C . MET A 1 174 ? 14.595 31.945 -22.004 1.00 38.72 174 MET A C 1
ATOM 1340 O O . MET A 1 174 ? 15.710 31.442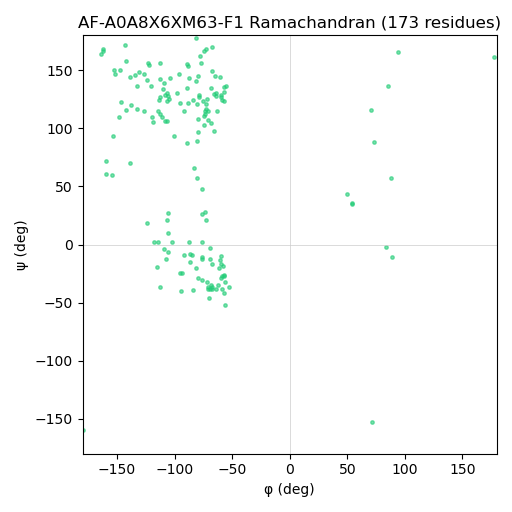 -22.095 1.00 38.72 174 MET A O 1
ATOM 1344 N N . ILE A 1 175 ? 14.346 33.238 -22.248 1.00 40.75 175 ILE A N 1
ATOM 1345 C CA . ILE A 1 175 ? 15.151 34.371 -21.745 1.00 40.75 175 ILE A CA 1
ATOM 1346 C C . ILE A 1 175 ? 14.170 35.499 -21.418 1.00 40.75 175 ILE A C 1
ATOM 1348 O O . ILE A 1 175 ? 13.286 35.750 -22.266 1.00 40.75 175 ILE A O 1
#

Organism: NCBI:txid2747483

Nearest PDB structures (foldseek):
  1uad-assembly2_D  TM=9.613E-01  e=1.519E-12  Rattus norvegicus
  1hk6-assembly1_A  TM=9.006E-01  e=1.607E-10  Mus musculus
  7k5b-assembly1_C  TM=8.099E-01  e=1.841E-03  Tetrahymena thermophila
  3hrp-assembly1_A  TM=7.287E-01  e=1.450E-03  Bacteroides thetaiotaomicron VPI-5482
  7kek-assembly1_C  TM=7.516E-01  e=4.512E-03  Tetrahymena thermophila